Protein AF-X1PZ71-F1 (afdb_monomer_lite)

InterPro domains:
  IPR001761 Periplasmic binding protein/LacI sugar binding domain [PF00532] (2-81)
  IPR028082 Periplasmic binding protein-like I [SSF53822] (1-82)

Organism: NCBI:txid412755

Structure (mmCIF, N/CA/C/O backbone):
data_AF-X1PZ71-F1
#
_entry.id   AF-X1PZ71-F1
#
loop_
_atom_site.group_PDB
_atom_site.id
_atom_site.type_symbol
_atom_site.label_atom_id
_atom_site.label_alt_id
_atom_site.label_comp_id
_atom_site.label_asym_id
_atom_site.label_entity_id
_atom_site.label_seq_id
_atom_site.pdbx_PDB_ins_code
_atom_site.Cartn_x
_atom_site.Cartn_y
_atom_site.Cartn_z
_atom_site.occupancy
_atom_site.B_iso_or_equiv
_atom_site.auth_seq_id
_atom_site.auth_comp_id
_atom_site.auth_asym_id
_atom_site.auth_atom_id
_atom_site.pdbx_PDB_model_num
ATOM 1 N N . MET A 1 1 ? -16.446 12.478 0.311 1.00 78.69 1 MET A N 1
ATOM 2 C CA . MET A 1 1 ? -15.071 12.221 -0.169 1.00 78.69 1 MET A CA 1
ATOM 3 C C . MET A 1 1 ? -14.116 13.054 0.670 1.00 78.69 1 MET A C 1
ATOM 5 O O . MET A 1 1 ? -14.326 14.256 0.768 1.00 78.69 1 MET A O 1
ATOM 9 N N . ILE A 1 2 ? -13.136 12.419 1.311 1.00 90.19 2 ILE A N 1
ATOM 10 C CA . ILE A 1 2 ? -12.086 13.079 2.102 1.00 90.19 2 ILE A CA 1
ATOM 11 C C . ILE A 1 2 ? -10.764 12.800 1.388 1.00 90.19 2 ILE A C 1
ATOM 13 O O . ILE A 1 2 ? -10.505 11.654 1.034 1.00 90.19 2 ILE A O 1
ATOM 17 N N . LEU A 1 3 ? -9.955 13.836 1.165 1.00 92.50 3 LEU A N 1
ATOM 18 C CA . LEU A 1 3 ? -8.623 13.704 0.581 1.00 92.50 3 LEU A CA 1
ATOM 19 C C . LEU A 1 3 ? -7.573 14.018 1.646 1.00 92.50 3 LEU A C 1
ATOM 21 O O . LEU A 1 3 ? -7.678 15.019 2.358 1.00 92.50 3 LEU A O 1
ATOM 25 N N . CYS A 1 4 ? -6.559 13.167 1.746 1.00 91.75 4 CYS A N 1
ATOM 26 C CA . CYS A 1 4 ? -5.449 13.330 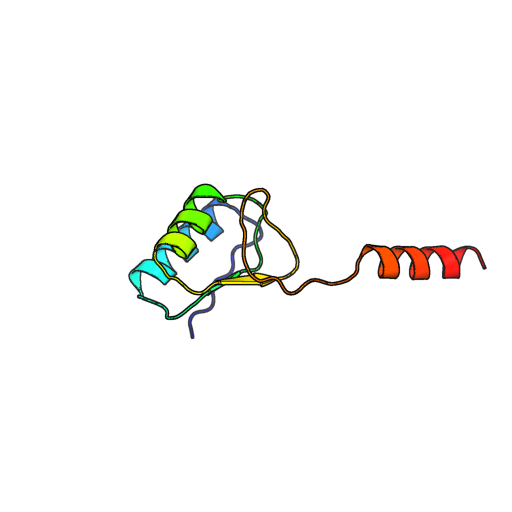2.672 1.00 91.75 4 CYS A CA 1
ATOM 27 C C . CYS A 1 4 ? -4.133 13.210 1.907 1.00 91.75 4 CYS A C 1
ATOM 29 O O . CYS A 1 4 ? -4.010 12.366 1.027 1.00 91.75 4 CYS A O 1
ATOM 31 N N . ASN A 1 5 ? -3.148 14.034 2.260 1.00 92.62 5 ASN A N 1
ATOM 32 C CA . ASN A 1 5 ? -1.809 13.938 1.694 1.00 92.62 5 ASN A CA 1
ATOM 33 C C . ASN A 1 5 ? -0.836 13.377 2.739 1.00 92.62 5 ASN A C 1
ATOM 35 O O . ASN A 1 5 ? -0.556 14.039 3.741 1.00 92.62 5 ASN A O 1
ATOM 39 N N . GLY A 1 6 ? -0.336 12.164 2.497 1.00 86.88 6 GLY A N 1
ATOM 40 C CA . GLY A 1 6 ? 0.620 11.484 3.367 1.00 86.88 6 GLY A CA 1
ATOM 41 C C . GLY A 1 6 ? 2.057 12.004 3.268 1.00 86.88 6 GLY A C 1
ATOM 42 O O . GLY A 1 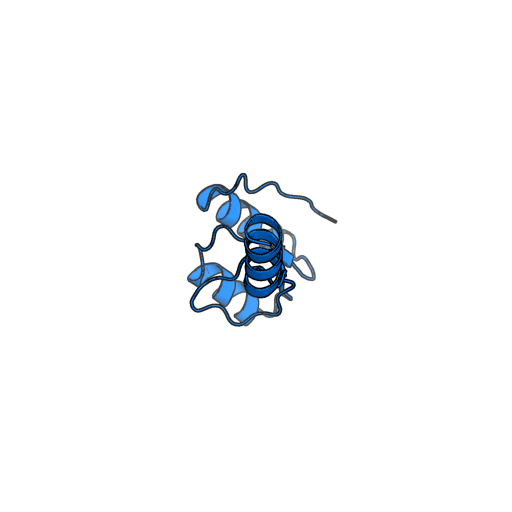6 ? 2.813 11.784 4.209 1.00 86.88 6 GLY A O 1
ATOM 43 N N . ASP A 1 7 ? 2.435 12.708 2.190 1.00 92.81 7 ASP A N 1
ATOM 44 C CA . ASP A 1 7 ? 3.817 13.147 1.895 1.00 92.81 7 ASP A CA 1
ATOM 45 C C . ASP A 1 7 ? 4.875 12.033 2.066 1.00 92.81 7 ASP A C 1
ATOM 47 O O . ASP A 1 7 ? 5.960 12.283 2.589 1.00 92.81 7 ASP A O 1
ATOM 51 N N . ASP A 1 8 ? 4.525 10.788 1.721 1.00 93.06 8 ASP A N 1
ATOM 52 C CA . ASP A 1 8 ? 5.334 9.578 1.970 1.00 93.06 8 ASP A CA 1
ATOM 53 C C . ASP A 1 8 ? 5.848 9.457 3.429 1.00 93.06 8 ASP A C 1
ATOM 55 O O . ASP A 1 8 ? 6.891 8.870 3.718 1.00 93.06 8 ASP A O 1
ATOM 59 N N . ASN A 1 9 ? 5.124 10.049 4.388 1.00 97.38 9 ASN A N 1
ATOM 60 C CA . ASN A 1 9 ? 5.496 10.093 5.796 1.00 97.38 9 ASN A CA 1
ATOM 61 C C . ASN A 1 9 ? 4.607 9.141 6.622 1.00 97.38 9 ASN A C 1
ATOM 63 O O . ASN A 1 9 ? 3.418 9.424 6.812 1.00 97.38 9 ASN A O 1
ATOM 67 N N . PRO A 1 10 ? 5.173 8.071 7.216 1.00 96.81 10 PRO A N 1
ATOM 68 C CA . PRO A 1 10 ? 4.409 7.065 7.960 1.00 96.81 10 PRO A CA 1
ATOM 69 C C . PRO A 1 10 ? 3.594 7.619 9.134 1.00 96.81 10 PRO A C 1
ATOM 71 O O . PRO A 1 10 ? 2.532 7.097 9.467 1.00 96.81 10 PRO A O 1
ATOM 74 N N . GLN A 1 11 ? 4.068 8.685 9.781 1.00 97.69 11 GLN A N 1
ATOM 75 C CA . GLN A 1 11 ? 3.386 9.290 10.928 1.00 97.69 11 GLN A CA 1
ATOM 76 C C . GLN A 1 11 ? 2.167 10.098 10.472 1.00 97.69 11 GLN A C 1
ATOM 78 O O . GLN A 1 11 ? 1.117 10.059 11.119 1.00 97.69 11 GLN A O 1
ATOM 83 N N . LYS A 1 12 ? 2.291 10.815 9.345 1.00 97.31 12 LYS A N 1
ATOM 84 C CA . LYS A 1 12 ? 1.165 11.521 8.717 1.00 97.31 12 LYS A CA 1
ATOM 85 C C . LYS A 1 12 ? 0.133 10.530 8.196 1.00 97.31 12 LYS A C 1
ATOM 87 O O . LYS A 1 12 ? -1.047 10.710 8.478 1.00 97.31 12 LYS A O 1
ATOM 92 N N . GLU A 1 13 ? 0.572 9.480 7.508 1.00 97.44 13 GLU A N 1
ATOM 93 C CA . GLU A 1 13 ? -0.288 8.389 7.040 1.00 97.44 13 GLU A CA 1
ATOM 94 C C . GLU A 1 13 ? -1.113 7.808 8.194 1.00 97.44 13 GLU A C 1
ATOM 96 O O . GLU A 1 13 ? -2.342 7.852 8.152 1.00 97.44 13 GLU A O 1
ATOM 101 N N . LEU A 1 14 ? -0.460 7.385 9.283 1.00 97.44 14 LEU A N 1
ATOM 102 C CA . LEU A 1 14 ? -1.147 6.836 10.453 1.00 97.44 14 LEU A CA 1
ATOM 103 C C . LEU A 1 14 ? -2.146 7.828 11.066 1.00 97.44 14 LEU A C 1
ATOM 105 O O . LEU A 1 14 ? -3.245 7.445 11.473 1.00 97.44 14 LEU A O 1
ATOM 109 N N . LYS A 1 15 ? -1.785 9.115 11.137 1.00 97.25 15 LYS A N 1
ATOM 110 C CA . LYS A 1 15 ? -2.689 10.167 11.619 1.00 97.25 15 LYS A CA 1
ATOM 111 C C . LYS A 1 15 ? -3.934 10.273 10.736 1.00 97.25 15 LYS A C 1
ATOM 113 O O . LYS A 1 15 ? -5.036 10.363 11.272 1.00 97.25 15 LYS A O 1
ATOM 118 N N . TYR A 1 16 ? -3.780 10.258 9.415 1.00 96.50 16 TYR A N 1
ATOM 119 C CA . TYR A 1 16 ? -4.914 10.347 8.498 1.00 96.50 16 TYR A CA 1
ATOM 120 C C . TYR A 1 16 ? -5.776 9.091 8.508 1.00 96.50 16 TYR A C 1
ATOM 122 O O . TYR A 1 16 ? -6.994 9.223 8.552 1.00 96.50 16 TYR A O 1
ATOM 130 N N . LEU A 1 17 ? -5.184 7.897 8.578 1.00 96.19 17 LEU A N 1
ATOM 131 C CA . LEU A 1 17 ? -5.945 6.652 8.723 1.00 96.19 17 LEU A CA 1
ATOM 132 C C . LEU A 1 17 ? -6.836 6.688 9.978 1.00 96.19 17 LEU A C 1
ATOM 134 O O . LEU A 1 17 ? -8.021 6.368 9.909 1.00 96.19 17 LEU A O 1
ATOM 138 N N . LYS A 1 18 ? -6.317 7.197 11.104 1.00 95.75 18 LYS A N 1
ATOM 139 C CA . LYS A 1 18 ? -7.111 7.410 12.329 1.00 95.75 18 LYS A CA 1
ATOM 140 C C . LYS A 1 18 ? -8.248 8.418 12.139 1.00 95.75 18 LYS A C 1
ATOM 142 O O . LYS A 1 18 ? -9.338 8.229 12.684 1.00 95.75 18 LYS A O 1
ATOM 147 N N . VAL A 1 19 ? -8.013 9.492 11.382 1.00 95.19 19 VAL A N 1
ATOM 148 C CA . VAL A 1 19 ? -9.049 10.486 11.056 1.00 95.19 19 VAL A CA 1
ATOM 149 C C . VAL A 1 19 ? -10.138 9.859 10.188 1.00 95.19 19 VAL A C 1
ATOM 151 O O . VAL A 1 19 ? -11.314 10.034 10.494 1.00 95.19 19 VAL A O 1
ATOM 154 N N . LEU A 1 20 ? -9.773 9.104 9.151 1.00 94.31 20 LEU A N 1
ATOM 155 C CA . LEU A 1 20 ? -10.726 8.424 8.270 1.00 94.31 20 LEU A CA 1
ATOM 156 C C . LEU A 1 20 ? -11.597 7.435 9.054 1.00 94.31 20 LEU A C 1
ATOM 158 O O . LEU A 1 20 ? -12.819 7.469 8.920 1.00 94.31 20 LEU A O 1
ATOM 162 N N . MET A 1 21 ? -11.002 6.666 9.969 1.00 92.56 21 MET A N 1
ATOM 163 C CA . MET A 1 21 ? -11.764 5.793 10.868 1.00 92.56 21 MET A CA 1
ATOM 164 C C . MET A 1 21 ? -12.709 6.540 11.791 1.00 92.56 21 MET A C 1
ATOM 166 O O . MET A 1 21 ? -13.864 6.152 11.949 1.00 92.56 21 MET A O 1
ATOM 170 N N . SER A 1 22 ? -12.244 7.641 12.382 1.00 93.25 22 SER A N 1
ATOM 171 C CA . SER A 1 22 ? -13.085 8.472 13.250 1.00 93.25 22 SER A CA 1
ATOM 172 C C . SER A 1 22 ? -14.283 9.057 12.491 1.00 93.25 22 SER A C 1
ATOM 174 O O . SER A 1 22 ? -15.335 9.281 13.083 1.00 93.25 22 SER A O 1
ATOM 176 N N . ASN A 1 23 ? -14.140 9.262 11.178 1.00 92.25 23 ASN A N 1
ATOM 177 C CA . ASN A 1 23 ? -15.203 9.720 10.285 1.00 92.25 23 ASN A CA 1
ATOM 178 C C . ASN A 1 23 ? -16.074 8.585 9.716 1.00 92.25 23 ASN A C 1
ATOM 180 O O . ASN A 1 23 ? -16.987 8.882 8.952 1.00 92.25 23 ASN A O 1
ATOM 184 N N . ARG A 1 24 ? -15.831 7.318 10.094 1.00 90.31 24 ARG A N 1
ATOM 185 C CA . ARG A 1 24 ? -16.606 6.138 9.662 1.00 90.31 24 ARG A CA 1
ATOM 186 C C . ARG A 1 24 ? -16.769 6.049 8.142 1.00 90.31 24 ARG A C 1
ATOM 188 O O . ARG A 1 24 ? -17.879 5.900 7.642 1.00 90.31 24 ARG A O 1
ATOM 195 N N . VAL A 1 25 ? -15.667 6.201 7.412 1.00 92.12 25 VAL A N 1
ATOM 196 C CA . VAL A 1 25 ? -15.687 6.057 5.951 1.00 92.12 25 VAL A CA 1
ATOM 197 C C . VAL A 1 25 ? -16.051 4.627 5.543 1.00 92.12 25 VAL A C 1
ATOM 199 O O . VAL A 1 25 ? -15.638 3.676 6.199 1.00 92.12 25 VAL A O 1
ATOM 202 N N . ASP A 1 26 ? -16.774 4.481 4.430 1.00 91.06 26 ASP A N 1
ATOM 203 C CA . ASP A 1 26 ? -17.166 3.167 3.893 1.00 91.06 26 ASP A CA 1
ATOM 204 C C . ASP A 1 26 ? -15.973 2.374 3.324 1.00 91.06 26 ASP A C 1
ATOM 206 O O . ASP A 1 26 ? -16.026 1.152 3.190 1.00 91.06 26 ASP A O 1
ATOM 210 N N . GLY A 1 27 ? -14.885 3.069 2.978 1.00 93.25 27 GLY A N 1
ATOM 211 C CA . GLY A 1 27 ? -13.655 2.456 2.496 1.00 93.25 27 GLY A CA 1
ATOM 212 C C . GLY A 1 27 ? -12.521 3.453 2.265 1.00 93.25 27 GLY A C 1
ATOM 213 O O . GLY A 1 27 ? -12.710 4.673 2.322 1.00 93.25 27 GLY A O 1
ATOM 214 N N . ILE A 1 28 ? -11.325 2.920 2.021 1.00 96.75 28 ILE A N 1
ATOM 215 C CA . ILE A 1 28 ? -10.070 3.666 1.909 1.00 96.75 28 ILE A CA 1
ATOM 216 C C . ILE A 1 28 ? -9.315 3.219 0.655 1.00 96.75 28 ILE A C 1
ATOM 218 O O . ILE A 1 28 ? -9.056 2.037 0.453 1.00 96.75 28 ILE A O 1
ATOM 222 N N . ILE A 1 29 ? -8.906 4.187 -0.163 1.00 96.75 29 ILE A N 1
ATOM 223 C CA . ILE A 1 29 ? -7.910 3.980 -1.217 1.00 96.75 29 ILE A CA 1
ATOM 224 C C . ILE A 1 29 ? -6.598 4.551 -0.690 1.00 96.75 29 ILE A C 1
ATOM 226 O O . ILE A 1 29 ? -6.537 5.737 -0.357 1.00 96.75 29 ILE A O 1
ATOM 230 N N . LEU A 1 30 ? -5.572 3.711 -0.576 1.00 96.69 30 LEU A N 1
ATOM 231 C CA . LEU A 1 30 ? -4.305 4.069 0.056 1.00 96.69 30 LEU A CA 1
ATOM 232 C C . LEU A 1 30 ? -3.147 3.916 -0.931 1.00 96.69 30 LEU A C 1
ATOM 234 O O . LEU A 1 30 ? -2.926 2.837 -1.462 1.00 96.69 30 LEU A O 1
ATOM 238 N N . THR A 1 31 ? -2.368 4.979 -1.121 1.00 96.38 31 THR A N 1
ATOM 239 C CA . THR A 1 31 ? -1.004 4.914 -1.669 1.00 96.38 31 THR A CA 1
ATOM 240 C C . THR A 1 31 ? -0.035 4.803 -0.488 1.00 96.38 31 THR A C 1
ATOM 242 O O . THR A 1 31 ? 0.204 5.822 0.173 1.00 96.38 31 THR A O 1
ATOM 245 N N . PRO A 1 32 ? 0.453 3.601 -0.137 1.00 95.75 32 PRO A N 1
ATOM 246 C CA . PRO A 1 32 ? 1.068 3.390 1.159 1.00 95.75 32 PRO A CA 1
ATOM 247 C C . PRO A 1 32 ? 2.548 3.772 1.182 1.00 95.75 32 PRO A C 1
ATOM 249 O O . PRO A 1 32 ? 3.290 3.566 0.222 1.00 95.75 32 PRO A O 1
ATOM 252 N N . THR A 1 33 ? 3.016 4.194 2.353 1.00 96.31 33 THR A N 1
ATOM 253 C CA . THR A 1 33 ? 4.450 4.389 2.635 1.00 96.31 33 THR A CA 1
ATOM 254 C C . THR A 1 33 ? 5.237 3.073 2.718 1.00 96.31 33 THR A C 1
ATOM 256 O O . THR A 1 33 ? 6.469 3.075 2.728 1.00 96.31 33 THR A O 1
ATOM 259 N N . GLY A 1 34 ? 4.553 1.924 2.781 1.00 94.94 34 GLY A N 1
ATOM 260 C CA . GLY A 1 34 ? 5.155 0.616 3.076 1.00 94.94 34 GLY A CA 1
ATOM 261 C C . GLY A 1 34 ? 5.377 0.369 4.576 1.00 94.94 34 GLY A C 1
ATOM 262 O O . GLY A 1 34 ? 6.117 -0.537 4.955 1.00 94.94 34 GLY A O 1
ATOM 263 N N . LYS A 1 35 ? 4.792 1.202 5.446 1.00 96.00 35 LYS A N 1
ATOM 264 C CA . LYS A 1 35 ? 4.818 1.071 6.912 1.00 96.00 35 LYS A CA 1
ATOM 265 C C . LYS A 1 35 ? 3.400 0.862 7.455 1.00 96.00 35 LYS A C 1
ATOM 267 O O . LYS A 1 35 ? 2.458 0.689 6.695 1.00 96.00 35 LYS A O 1
ATOM 272 N N . ASN A 1 36 ? 3.264 0.865 8.785 1.00 96.69 36 ASN A N 1
ATOM 273 C CA . ASN A 1 36 ? 1.982 0.801 9.500 1.00 96.69 36 ASN A CA 1
ATOM 274 C C . ASN A 1 36 ? 1.135 -0.460 9.231 1.00 96.69 36 ASN A C 1
ATOM 276 O O . ASN A 1 36 ? -0.075 -0.420 9.453 1.00 96.69 36 ASN A O 1
ATOM 280 N N . ALA A 1 37 ? 1.762 -1.567 8.812 1.00 97.19 37 ALA A N 1
ATOM 281 C CA . ALA A 1 37 ? 1.091 -2.832 8.503 1.00 97.19 37 ALA A CA 1
ATOM 282 C C . ALA A 1 37 ? 0.121 -3.270 9.613 1.00 97.19 37 ALA A C 1
ATOM 284 O O . ALA A 1 37 ? -1.039 -3.532 9.327 1.00 97.19 37 ALA A O 1
ATOM 285 N N . ASP A 1 38 ? 0.548 -3.227 10.880 1.00 97.44 38 ASP A N 1
ATOM 286 C CA . ASP A 1 38 ? -0.288 -3.624 12.022 1.00 97.44 38 ASP A CA 1
ATOM 287 C C . ASP A 1 38 ? -1.595 -2.825 12.113 1.00 97.44 38 ASP A C 1
ATOM 289 O O . ASP A 1 38 ? -2.667 -3.386 12.330 1.00 97.44 38 ASP A O 1
ATOM 293 N N . TYR A 1 39 ? -1.526 -1.501 11.930 1.00 96.69 39 TYR A N 1
ATOM 294 C CA . TYR A 1 39 ? -2.724 -0.666 11.987 1.00 96.69 39 TYR A CA 1
ATOM 295 C C . TYR A 1 39 ? -3.607 -0.899 10.766 1.00 96.69 39 TYR A C 1
ATOM 297 O O . TYR A 1 39 ? -4.821 -0.942 10.895 1.00 96.69 39 TYR A O 1
ATOM 305 N N . ILE A 1 40 ? -3.006 -1.069 9.591 1.00 96.69 40 ILE A N 1
ATOM 306 C CA . I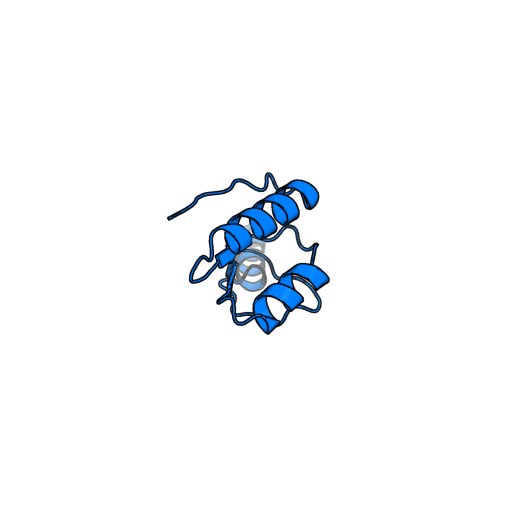LE A 1 40 ? -3.736 -1.322 8.349 1.00 96.69 40 ILE A CA 1
ATOM 307 C C . ILE A 1 40 ? -4.458 -2.673 8.403 1.00 96.69 40 ILE A C 1
ATOM 309 O O . ILE A 1 40 ? -5.642 -2.731 8.084 1.00 96.69 40 ILE A O 1
ATOM 313 N N . ASN A 1 41 ? -3.804 -3.720 8.901 1.00 96.62 41 ASN A N 1
ATOM 314 C CA . ASN A 1 41 ? -4.432 -5.017 9.142 1.00 96.62 41 ASN A CA 1
ATOM 315 C C . ASN A 1 41 ? -5.587 -4.896 10.138 1.00 96.62 41 ASN A C 1
ATOM 317 O O . ASN A 1 41 ? -6.677 -5.383 9.861 1.00 96.62 41 ASN A O 1
ATOM 321 N N . TRP A 1 42 ? -5.407 -4.146 11.230 1.00 95.50 42 TRP A N 1
ATOM 322 C CA . TRP A 1 42 ? -6.498 -3.879 12.169 1.00 95.50 42 TRP A CA 1
ATOM 323 C C . TRP A 1 42 ? -7.707 -3.184 11.509 1.00 95.50 42 TRP A C 1
ATOM 325 O O . TRP A 1 42 ? -8.852 -3.484 11.852 1.00 95.50 42 TRP A O 1
ATOM 335 N N . LEU A 1 43 ? -7.489 -2.278 10.545 1.00 94.56 43 LEU A N 1
ATOM 336 C CA . LEU A 1 43 ? -8.576 -1.641 9.782 1.00 94.56 43 LEU A CA 1
ATOM 337 C C . LEU A 1 43 ? -9.345 -2.654 8.931 1.00 94.56 43 LEU A C 1
ATOM 339 O O . LEU A 1 43 ? -10.577 -2.636 8.920 1.00 94.56 43 LEU A O 1
ATOM 343 N N . ILE A 1 44 ? -8.615 -3.527 8.238 1.00 93.56 44 ILE A N 1
ATOM 344 C CA . ILE A 1 44 ? -9.175 -4.575 7.379 1.00 93.56 44 ILE A CA 1
ATOM 345 C C . ILE A 1 44 ? -9.973 -5.578 8.224 1.00 93.56 44 ILE A C 1
ATOM 347 O O . ILE A 1 44 ? -11.120 -5.880 7.901 1.00 93.56 44 ILE A O 1
ATOM 351 N N . GLU A 1 45 ? -9.415 -6.023 9.353 1.00 93.94 45 GLU A N 1
ATOM 352 C CA . GLU A 1 45 ? -10.088 -6.897 10.327 1.00 93.94 45 GLU A CA 1
ATOM 353 C C . GLU A 1 45 ? -11.338 -6.246 10.938 1.00 93.94 45 GLU A C 1
ATOM 355 O O . GLU A 1 45 ? -12.293 -6.937 11.292 1.00 93.94 45 GLU A O 1
ATOM 360 N N . SER A 1 46 ? -11.363 -4.913 11.020 1.00 91.56 46 SER A N 1
ATOM 361 C CA . SER A 1 46 ? -12.523 -4.123 11.457 1.00 91.56 46 SER A CA 1
ATOM 362 C C . SER A 1 46 ? -13.549 -3.870 10.335 1.00 91.56 46 SER A C 1
ATOM 364 O O . SER A 1 46 ? -14.380 -2.972 10.461 1.00 91.56 46 SER A O 1
ATOM 366 N N . ASP A 1 47 ? -13.486 -4.637 9.242 1.00 90.38 47 ASP A N 1
ATOM 367 C CA . ASP A 1 47 ? -14.363 -4.591 8.059 1.00 90.38 47 ASP A CA 1
ATOM 368 C C . ASP A 1 47 ? -14.309 -3.278 7.251 1.00 90.38 47 ASP A C 1
ATOM 370 O O . ASP A 1 47 ? -15.199 -2.973 6.453 1.00 90.38 47 ASP A O 1
ATOM 374 N N . THR A 1 48 ? -13.234 -2.494 7.400 1.00 93.94 48 THR A N 1
ATOM 375 C CA . THR A 1 48 ? -13.010 -1.313 6.551 1.00 93.94 48 THR A CA 1
ATOM 376 C C . THR A 1 48 ? -12.524 -1.762 5.177 1.00 93.94 48 THR A C 1
ATOM 378 O O . THR A 1 48 ? -11.440 -2.333 5.055 1.00 93.94 48 THR A O 1
ATOM 381 N N . LYS A 1 49 ? -13.296 -1.481 4.119 1.00 94.75 49 LYS A N 1
ATOM 382 C CA . LYS A 1 49 ? -12.900 -1.836 2.748 1.00 94.75 49 LYS A CA 1
ATOM 383 C C . LYS A 1 49 ? -11.667 -1.041 2.340 1.00 94.75 49 LYS A C 1
ATOM 385 O O . LYS A 1 49 ? -11.635 0.178 2.504 1.00 94.75 49 LYS A O 1
ATOM 390 N N . MET A 1 50 ? -10.661 -1.715 1.800 1.00 95.81 50 MET A N 1
ATOM 391 C CA . MET A 1 50 ? -9.402 -1.080 1.436 1.00 95.81 50 MET A CA 1
ATOM 392 C C . MET A 1 50 ? -8.909 -1.565 0.079 1.00 95.81 50 MET A C 1
ATOM 394 O O . MET A 1 50 ? -9.118 -2.721 -0.274 1.00 95.81 50 MET A O 1
ATOM 398 N N . VAL A 1 51 ? -8.267 -0.664 -0.665 1.00 97.38 51 VAL A N 1
ATOM 399 C CA . VAL A 1 51 ? -7.503 -0.984 -1.874 1.00 97.38 51 VAL A CA 1
ATOM 400 C C . VAL A 1 51 ? -6.178 -0.227 -1.829 1.00 97.38 51 VAL A C 1
ATOM 402 O O . VAL A 1 51 ? -6.161 0.984 -1.577 1.00 97.38 51 VAL A O 1
ATOM 405 N N . LEU A 1 52 ? -5.072 -0.924 -2.080 1.00 97.12 52 LEU A N 1
ATOM 406 C CA . LEU A 1 52 ? -3.743 -0.330 -2.206 1.00 97.12 52 LEU A CA 1
ATOM 407 C C . LEU A 1 52 ? -3.475 0.129 -3.644 1.00 97.12 52 LEU A C 1
ATOM 409 O O . LEU A 1 52 ? -3.872 -0.518 -4.610 1.00 97.12 52 LEU A O 1
ATOM 413 N N . LEU A 1 53 ? -2.765 1.241 -3.791 1.00 96.62 53 LEU A N 1
ATOM 414 C CA . LEU A 1 53 ? -2.291 1.757 -5.073 1.00 96.62 53 LEU A CA 1
ATOM 415 C C . LEU A 1 53 ? -0.771 1.880 -5.062 1.00 96.62 53 LEU A C 1
ATOM 417 O O . LEU A 1 53 ? -0.200 2.241 -4.035 1.00 96.62 53 LEU A O 1
ATOM 421 N N . ASP A 1 54 ? -0.150 1.680 -6.228 1.00 94.38 54 ASP A N 1
ATOM 422 C CA . ASP A 1 54 ? 1.279 1.916 -6.524 1.00 94.38 54 ASP A CA 1
ATOM 423 C C . ASP A 1 54 ? 2.269 0.975 -5.808 1.00 94.38 54 ASP A C 1
ATOM 425 O O . ASP A 1 54 ? 3.197 0.460 -6.433 1.00 94.38 54 ASP A O 1
ATOM 429 N N . ARG A 1 55 ? 2.050 0.682 -4.522 1.00 92.38 55 ARG A N 1
ATOM 430 C CA . ARG A 1 55 ? 2.940 -0.124 -3.681 1.00 92.38 55 ARG A CA 1
ATOM 431 C C . ARG A 1 55 ? 2.159 -1.090 -2.789 1.00 92.38 55 ARG A C 1
ATOM 433 O O . ARG A 1 55 ? 1.070 -0.779 -2.312 1.00 92.38 55 ARG A O 1
ATOM 440 N N . LEU A 1 56 ? 2.754 -2.253 -2.530 1.00 94.75 56 LEU A N 1
ATOM 441 C CA . LEU A 1 56 ? 2.289 -3.216 -1.530 1.00 94.75 56 LEU A CA 1
ATOM 442 C C . LEU A 1 56 ? 2.893 -2.925 -0.148 1.00 94.75 56 LEU A C 1
ATOM 444 O O . LEU A 1 56 ? 3.874 -2.190 -0.019 1.00 94.75 56 LEU A O 1
ATOM 448 N N . ILE A 1 57 ? 2.317 -3.526 0.890 1.00 96.19 57 ILE A N 1
ATOM 449 C CA . ILE A 1 57 ? 2.875 -3.523 2.244 1.00 96.19 57 ILE A CA 1
ATOM 450 C C . ILE A 1 57 ? 3.102 -4.977 2.653 1.00 96.19 57 ILE A C 1
ATOM 452 O O . ILE A 1 57 ? 2.177 -5.785 2.593 1.00 96.19 57 ILE A O 1
ATOM 456 N N . ASP A 1 58 ? 4.318 -5.307 3.083 1.00 95.00 58 ASP A N 1
ATOM 457 C CA . ASP A 1 58 ? 4.638 -6.656 3.551 1.00 95.00 58 ASP A CA 1
ATOM 458 C C . ASP A 1 58 ? 3.736 -7.052 4.730 1.00 95.00 58 ASP A C 1
ATOM 460 O O . ASP A 1 58 ? 3.594 -6.307 5.703 1.00 95.00 58 ASP A O 1
ATOM 464 N N . GLY A 1 59 ? 3.134 -8.240 4.646 1.00 94.44 59 GLY A N 1
ATOM 465 C CA . GLY A 1 59 ? 2.244 -8.765 5.685 1.00 94.44 59 GLY A CA 1
ATOM 466 C C . GLY A 1 59 ? 0.829 -8.174 5.692 1.00 94.44 59 GLY A C 1
ATOM 467 O O . GLY A 1 59 ? 0.102 -8.406 6.655 1.00 94.44 59 GLY A O 1
ATOM 468 N N . VAL A 1 60 ? 0.433 -7.429 4.655 1.00 96.44 60 VAL A N 1
ATOM 469 C CA . VAL A 1 60 ? -0.946 -6.953 4.458 1.00 96.44 60 VAL A CA 1
ATOM 470 C C . VAL A 1 60 ? -1.554 -7.651 3.245 1.00 96.44 60 VAL A C 1
ATOM 472 O O . VAL A 1 60 ? -1.081 -7.476 2.123 1.00 96.44 60 VAL A O 1
ATOM 475 N N . GLU A 1 61 ? -2.630 -8.408 3.459 1.00 93.44 61 GLU A N 1
ATOM 476 C CA . GLU A 1 61 ? -3.427 -8.996 2.378 1.00 93.44 61 GLU A CA 1
ATOM 477 C C . GLU A 1 61 ? -4.615 -8.083 2.059 1.00 93.44 61 GLU A C 1
ATOM 479 O O . GLU A 1 61 ? -5.541 -7.928 2.854 1.00 93.44 61 GLU A O 1
ATOM 484 N N . CYS A 1 62 ? -4.560 -7.426 0.902 1.00 93.81 62 CYS A N 1
ATOM 485 C CA . CYS A 1 62 ? -5.538 -6.434 0.468 1.00 93.81 62 CYS A CA 1
ATOM 486 C C . CYS A 1 62 ? -5.549 -6.356 -1.063 1.00 93.81 62 CYS A C 1
ATOM 488 O O . CYS A 1 62 ? -4.519 -6.597 -1.701 1.00 93.81 62 CYS A O 1
ATOM 490 N N . ASP A 1 63 ? -6.690 -5.994 -1.651 1.00 96.19 63 ASP A N 1
ATOM 491 C CA . ASP A 1 63 ? -6.771 -5.713 -3.083 1.00 96.19 63 ASP A CA 1
ATOM 492 C C . ASP A 1 63 ? -5.799 -4.584 -3.450 1.00 96.19 63 ASP A C 1
ATOM 494 O O . ASP A 1 63 ? -5.665 -3.596 -2.724 1.00 96.19 63 ASP A O 1
ATOM 498 N N . ALA A 1 64 ? -5.120 -4.708 -4.590 1.00 97.12 64 ALA A N 1
ATOM 499 C CA . ALA A 1 64 ? -4.142 -3.722 -5.029 1.00 97.12 64 ALA A CA 1
ATOM 500 C C . ALA A 1 64 ? -4.230 -3.456 -6.531 1.00 97.12 64 ALA A C 1
ATOM 502 O O . ALA A 1 64 ? -4.425 -4.369 -7.335 1.00 97.12 64 ALA A O 1
ATOM 503 N N . VAL A 1 65 ? -4.028 -2.197 -6.915 1.00 97.81 65 VAL A N 1
ATOM 504 C CA . VAL A 1 65 ? -3.862 -1.785 -8.312 1.00 97.81 65 VAL A CA 1
ATOM 505 C C . VAL A 1 65 ? -2.430 -1.301 -8.503 1.00 97.81 65 VAL A C 1
ATOM 507 O O . VAL A 1 65 ? -2.016 -0.283 -7.943 1.00 97.81 65 VAL A O 1
ATOM 510 N N . LEU A 1 66 ? -1.673 -2.054 -9.300 1.00 96.44 66 LEU A N 1
ATOM 511 C CA . LEU A 1 66 ? -0.239 -1.875 -9.510 1.00 96.44 66 LEU A CA 1
ATOM 512 C C . LEU A 1 66 ? 0.086 -1.782 -11.002 1.00 96.44 66 LEU A C 1
ATOM 514 O O . LEU A 1 66 ? -0.680 -2.229 -11.858 1.00 96.44 66 LEU A O 1
ATOM 518 N N . VAL A 1 67 ? 1.261 -1.235 -11.301 1.00 95.69 67 VAL A N 1
ATOM 519 C CA . VAL A 1 67 ? 1.867 -1.295 -12.633 1.00 95.69 67 VAL A CA 1
ATOM 520 C C . VAL A 1 67 ? 2.804 -2.501 -12.701 1.00 95.69 67 VAL A C 1
ATOM 522 O O . VAL A 1 67 ? 3.512 -2.798 -11.739 1.00 95.69 67 VAL A O 1
ATOM 525 N N . ASP A 1 68 ? 2.851 -3.175 -13.853 1.00 96.06 68 ASP A N 1
ATOM 526 C CA . ASP A 1 68 ? 3.872 -4.186 -14.151 1.00 96.06 68 ASP A CA 1
ATOM 527 C C . ASP A 1 68 ? 5.224 -3.504 -14.430 1.00 96.06 68 ASP A C 1
ATOM 529 O O . ASP A 1 68 ? 5.637 -3.274 -15.574 1.00 96.06 68 ASP A O 1
ATOM 533 N N . ASN A 1 69 ? 5.882 -3.115 -13.338 1.00 94.75 69 ASN A N 1
ATOM 534 C CA . ASN A 1 69 ? 7.162 -2.417 -13.367 1.00 94.75 69 ASN A CA 1
ATOM 535 C C . ASN A 1 69 ? 8.289 -3.296 -13.926 1.00 94.75 69 ASN A C 1
ATOM 537 O O . ASN A 1 69 ? 9.219 -2.762 -14.526 1.00 94.75 69 ASN A O 1
ATOM 541 N N . GLU A 1 70 ? 8.203 -4.621 -13.780 1.00 96.62 70 GLU A N 1
ATOM 542 C CA . GLU A 1 70 ? 9.200 -5.556 -14.308 1.00 96.62 70 GLU A CA 1
ATOM 543 C C . GLU A 1 70 ? 9.178 -5.560 -15.838 1.00 96.62 70 GLU A C 1
ATOM 545 O O . GLU A 1 70 ? 10.183 -5.242 -16.484 1.00 96.62 70 GLU A O 1
ATOM 550 N N . THR A 1 71 ? 8.013 -5.826 -16.434 1.00 97.94 71 THR A N 1
ATOM 551 C CA . THR A 1 71 ? 7.854 -5.799 -17.892 1.00 97.94 71 THR A CA 1
ATOM 552 C C . THR A 1 71 ? 8.133 -4.406 -18.451 1.00 97.94 71 THR A C 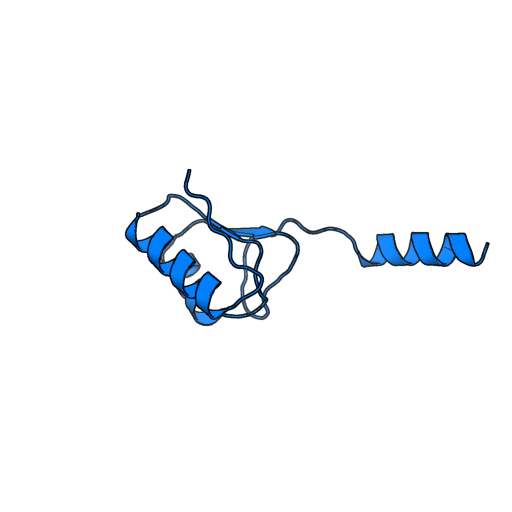1
ATOM 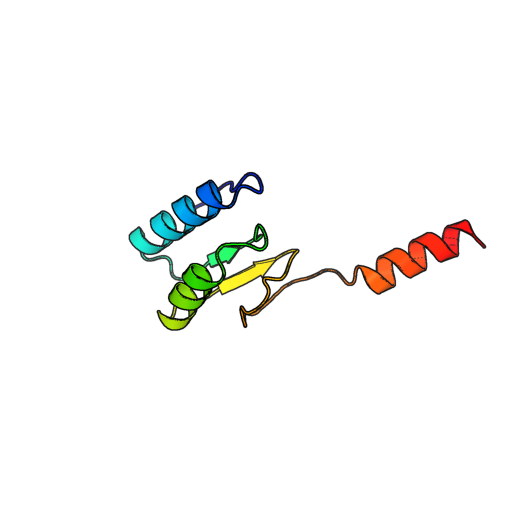554 O O . THR A 1 71 ? 8.738 -4.274 -19.521 1.00 97.94 71 THR A O 1
ATOM 557 N N . GLY A 1 72 ? 7.698 -3.358 -17.745 1.00 97.50 72 GLY A N 1
ATOM 558 C CA . GLY A 1 72 ? 7.961 -1.969 -18.117 1.00 97.50 72 GLY A CA 1
ATOM 559 C C . GLY A 1 72 ? 9.457 -1.660 -18.189 1.00 97.50 72 GLY A C 1
ATOM 560 O O . GLY A 1 72 ? 9.938 -1.179 -19.218 1.00 97.50 72 GLY A O 1
ATOM 561 N N . ALA A 1 73 ? 10.205 -1.995 -17.134 1.00 97.94 73 ALA A N 1
ATOM 562 C CA . ALA A 1 73 ? 11.648 -1.784 -17.070 1.00 97.94 73 ALA A CA 1
ATOM 563 C C . ALA A 1 73 ? 12.398 -2.616 -18.119 1.00 97.94 73 ALA A C 1
ATOM 565 O O . ALA A 1 73 ? 13.274 -2.087 -18.806 1.00 97.94 73 ALA A O 1
ATOM 566 N N . TYR A 1 74 ? 12.019 -3.884 -18.308 1.00 98.12 74 TYR A N 1
ATOM 567 C CA . TYR A 1 74 ? 12.612 -4.745 -19.332 1.00 98.12 74 TYR A CA 1
ATOM 568 C C . TYR A 1 74 ? 12.469 -4.147 -20.737 1.00 98.12 74 TYR A C 1
ATOM 570 O O . TYR A 1 74 ? 13.453 -4.040 -21.470 1.00 98.12 74 TYR A O 1
ATOM 578 N N . LYS A 1 75 ? 11.258 -3.708 -21.110 1.00 98.31 75 LYS A N 1
ATOM 579 C CA . LYS A 1 75 ? 11.001 -3.080 -22.418 1.00 98.31 75 LYS A CA 1
ATOM 580 C C . LYS A 1 75 ? 11.818 -1.802 -22.605 1.00 98.31 75 LYS A C 1
ATOM 582 O O . LYS A 1 75 ? 12.361 -1.595 -23.688 1.00 98.31 75 LYS A O 1
ATOM 587 N N . ALA A 1 76 ? 11.922 -0.975 -21.564 1.00 98.00 76 ALA A N 1
ATOM 588 C CA . ALA A 1 76 ? 12.691 0.264 -21.608 1.00 98.00 76 ALA A CA 1
ATOM 589 C C . ALA A 1 76 ? 14.190 0.003 -21.821 1.00 98.00 76 ALA A C 1
ATOM 591 O O . ALA A 1 76 ? 14.794 0.604 -22.703 1.00 98.00 76 ALA A O 1
ATOM 592 N N . VAL A 1 77 ? 14.780 -0.925 -21.061 1.00 98.19 77 VAL A N 1
ATOM 593 C CA . VAL A 1 77 ? 16.206 -1.269 -21.185 1.00 98.19 77 VAL A CA 1
ATOM 594 C C . VAL A 1 77 ? 16.501 -1.935 -22.525 1.00 98.19 77 VAL A C 1
ATOM 596 O O . VAL A 1 77 ? 17.485 -1.583 -23.168 1.00 98.19 77 VAL A O 1
ATOM 599 N N . LYS A 1 78 ? 15.638 -2.849 -22.985 1.00 98.25 78 LYS A N 1
ATOM 600 C CA . LYS A 1 78 ? 15.788 -3.491 -24.295 1.00 98.25 78 LYS A CA 1
ATOM 601 C C . LYS A 1 78 ? 15.851 -2.461 -25.427 1.00 98.25 78 LYS A C 1
ATOM 603 O O . LYS A 1 78 ? 16.738 -2.543 -26.264 1.00 98.25 78 LYS A O 1
ATOM 608 N N . HIS A 1 79 ? 14.973 -1.459 -25.403 1.00 97.75 79 HIS A N 1
ATOM 609 C CA . HIS A 1 79 ? 14.953 -0.397 -26.410 1.00 97.75 79 HIS A CA 1
ATOM 610 C C . HIS A 1 79 ? 16.221 0.477 -26.435 1.00 97.75 79 HIS A C 1
ATOM 612 O O . HIS A 1 79 ? 16.474 1.131 -27.435 1.00 97.75 79 HIS A O 1
ATOM 618 N N . LEU A 1 80 ? 17.002 0.519 -25.349 1.00 97.62 80 LEU A N 1
ATOM 619 C CA . LEU A 1 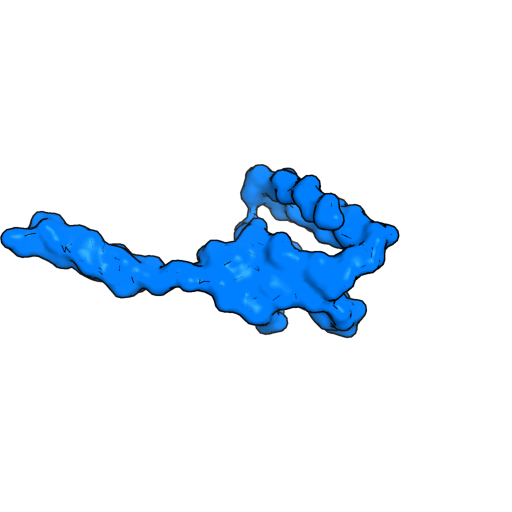80 ? 18.271 1.255 -25.307 1.00 97.62 80 LEU A CA 1
ATOM 620 C C . LEU A 1 80 ? 19.461 0.449 -25.845 1.00 97.62 80 LEU A C 1
ATOM 622 O O . LEU A 1 80 ? 20.496 1.040 -26.147 1.00 97.62 80 LEU A O 1
ATOM 626 N N . ILE A 1 81 ? 19.349 -0.881 -25.870 1.00 97.56 81 ILE A N 1
ATOM 627 C CA . ILE A 1 81 ? 20.420 -1.789 -26.302 1.00 97.56 81 ILE A CA 1
ATOM 628 C C . ILE A 1 81 ? 20.266 -2.157 -27.787 1.00 97.56 81 ILE A C 1
ATOM 630 O O . ILE A 1 81 ? 21.279 -2.388 -28.447 1.00 97.56 81 ILE A O 1
ATOM 634 N N . ASP A 1 82 ? 19.026 -2.214 -28.282 1.00 88.56 82 ASP A N 1
ATOM 635 C CA . ASP A 1 82 ? 18.681 -2.433 -29.696 1.00 88.56 82 ASP A CA 1
ATOM 636 C C . ASP A 1 82 ? 18.894 -1.162 -30.546 1.00 88.56 82 ASP A C 1
ATOM 638 O O . ASP A 1 82 ? 19.390 -1.296 -31.691 1.00 88.56 82 ASP A O 1
#

Secondary structure (DSSP, 8-state):
------TT-HHHHHHHHHHHHHTT-SEEEE---S--HHHHHHHHHTT-EEEEES---TT---EEE---HHHHHHHHHHHHH-

pLDDT: mean 95.07, std 3.03, range [78.69, 98.31]

Sequence (82 aa):
MILCNGDDNPQKELKYLKVLMSNRVDGIILTPTGKNADYINWLIESDTKMVLLDRLIDGVECDAVLVDNETGAYKAVKHLID

Radius of gyration: 15.65 Å; chains: 1; bounding box: 38×23×43 Å

Foldseek 3Di:
DDDADCVLPQVSVVVVVVVCVVVVDQADEDAHNLDPQVVVQVCVVVVHAYEYEADDHPPDDHHYDYDPVVVVVVVVVVVVVD